Protein AF-A0AA43QD28-F1 (afdb_monomer_lite)

Radius of gyration: 12.9 Å; chains: 1; bounding box: 38×17×30 Å

Foldseek 3Di:
DVVLVVQVVDPPDDDPDPQLQVQLVVVVVVPADSVLSSVQSVCQVDQEDEDQDVPRHQVSCVVVVHPDHYDYDD

Secondary structure (DSSP, 8-state):
-HHHHHHHT-TT---S-HHHHHHHHHHHHTT--HHHHHHHHHTTTSSEEE-S-IIIIIHHHHHTT-SSEEE---

Structure (mmCIF, N/CA/C/O backbone):
data_AF-A0AA43QD28-F1
#
_entry.id   AF-A0AA43QD28-F1
#
loop_
_atom_site.group_PDB
_atom_site.id
_atom_site.type_symbol
_atom_site.label_atom_id
_atom_site.label_alt_id
_atom_site.label_comp_id
_atom_site.label_asym_id
_atom_site.label_entity_id
_atom_site.label_seq_id
_atom_site.pdbx_PDB_ins_code
_atom_site.Cartn_x
_atom_site.Cartn_y
_atom_site.Cartn_z
_atom_site.occupancy
_atom_site.B_iso_or_equiv
_atom_site.auth_seq_id
_atom_site.auth_comp_id
_atom_site.auth_asym_id
_atom_site.auth_atom_id
_atom_site.pdbx_PDB_model_num
ATOM 1 N N . MET A 1 1 ? -4.269 2.826 14.291 1.00 67.38 1 MET A N 1
ATOM 2 C CA . MET A 1 1 ? -4.874 3.840 13.406 1.00 67.38 1 MET A CA 1
ATOM 3 C C . MET A 1 1 ? -6.355 3.957 13.746 1.00 67.38 1 MET A C 1
ATOM 5 O O . MET A 1 1 ? -7.204 3.588 12.953 1.00 67.38 1 MET A O 1
ATOM 9 N N . THR A 1 2 ? -6.668 4.443 14.948 1.00 77.00 2 THR A N 1
ATOM 10 C CA . THR A 1 2 ? -8.027 4.372 15.517 1.00 77.00 2 THR A CA 1
ATOM 11 C C . THR A 1 2 ? -9.033 5.296 14.829 1.00 77.00 2 THR A C 1
ATOM 13 O O . THR A 1 2 ? -10.215 4.990 14.812 1.00 77.00 2 THR A O 1
ATOM 16 N N . VAL A 1 3 ? -8.582 6.402 14.226 1.00 86.56 3 VAL A N 1
ATOM 17 C CA . VAL A 1 3 ? -9.471 7.347 13.527 1.00 86.56 3 VAL A CA 1
ATOM 18 C C . VAL A 1 3 ? -10.018 6.758 12.226 1.00 86.56 3 VAL A C 1
ATOM 20 O O . VAL A 1 3 ? -11.217 6.825 11.998 1.00 86.56 3 VAL A O 1
ATOM 23 N N . LEU A 1 4 ? -9.171 6.154 11.386 1.00 81.88 4 LEU A N 1
ATOM 24 C CA . LEU A 1 4 ? -9.608 5.567 10.110 1.00 81.88 4 LEU A CA 1
ATOM 25 C C . LEU A 1 4 ? -10.569 4.395 10.330 1.00 81.88 4 LEU A C 1
ATOM 27 O O . LEU A 1 4 ? -11.590 4.307 9.658 1.00 81.88 4 LEU A O 1
ATOM 31 N N . GLU A 1 5 ? -10.265 3.558 11.324 1.00 82.25 5 GLU A N 1
ATOM 32 C CA . GLU A 1 5 ? -11.123 2.453 11.767 1.00 82.25 5 GLU A CA 1
ATOM 33 C C . GLU A 1 5 ? -12.452 2.951 12.344 1.00 82.25 5 GLU A C 1
ATOM 35 O O . GLU A 1 5 ? -13.471 2.301 12.189 1.00 82.25 5 GLU A O 1
ATOM 40 N N . HIS A 1 6 ? -12.480 4.130 12.961 1.00 88.44 6 HIS A N 1
ATOM 41 C CA . HIS A 1 6 ? -13.737 4.716 13.410 1.00 88.44 6 HIS A CA 1
ATOM 42 C C . HIS A 1 6 ? -14.566 5.281 12.248 1.00 88.44 6 HIS A C 1
ATOM 44 O O . HIS A 1 6 ? -15.783 5.132 12.235 1.00 88.44 6 HIS A O 1
ATOM 50 N N . LEU A 1 7 ? -13.922 5.920 11.264 1.00 87.56 7 LEU A N 1
ATOM 51 C CA . LEU A 1 7 ? -14.611 6.515 10.115 1.00 87.56 7 LEU A CA 1
ATOM 52 C C . LEU A 1 7 ? -15.310 5.462 9.239 1.00 87.56 7 LEU A C 1
ATOM 54 O O . LEU A 1 7 ? -16.421 5.712 8.786 1.00 87.56 7 LEU A O 1
ATOM 58 N N . GLN A 1 8 ? -14.707 4.288 9.031 1.00 84.50 8 GLN A N 1
ATOM 59 C CA . GLN A 1 8 ? -15.344 3.188 8.279 1.00 84.50 8 GLN A CA 1
ATOM 60 C C . GLN A 1 8 ? -16.636 2.665 8.936 1.00 84.50 8 GLN A C 1
ATOM 62 O O . GLN A 1 8 ? -17.488 2.125 8.240 1.00 84.50 8 GLN A O 1
ATOM 67 N N . ASP A 1 9 ? -16.792 2.833 10.253 1.00 87.12 9 ASP A N 1
ATOM 68 C CA . ASP A 1 9 ? -17.943 2.321 11.000 1.00 87.12 9 ASP A CA 1
ATOM 69 C C . ASP A 1 9 ? -19.110 3.332 11.020 1.00 87.12 9 ASP A C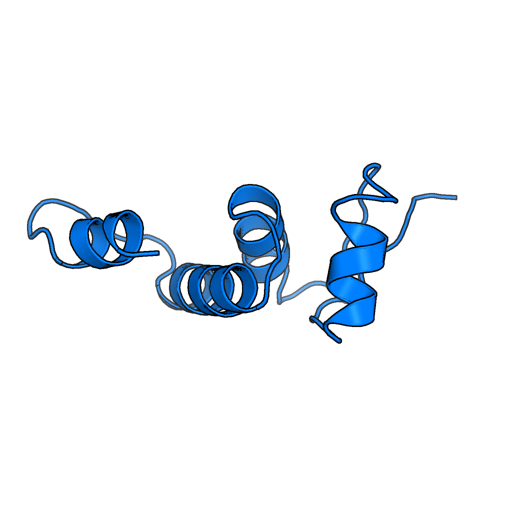 1
ATOM 71 O O . ASP A 1 9 ? -20.185 3.048 11.557 1.00 87.12 9 ASP A O 1
ATOM 75 N N . LEU A 1 10 ? -18.920 4.531 10.450 1.00 92.81 10 LEU A N 1
ATOM 76 C CA . LEU A 1 10 ? -19.953 5.561 10.403 1.00 92.81 10 LEU A CA 1
ATOM 77 C C . LEU A 1 10 ? -20.979 5.267 9.295 1.00 92.81 10 LEU A C 1
ATOM 79 O O . LEU A 1 10 ? -20.608 5.120 8.131 1.00 92.81 10 LEU A O 1
ATOM 83 N N . PRO A 1 11 ? -22.291 5.285 9.601 1.00 92.12 11 PRO A N 1
ATOM 84 C CA . PRO A 1 11 ? -23.340 4.882 8.657 1.00 92.12 11 PRO A CA 1
ATOM 85 C C . PRO A 1 11 ? -23.501 5.831 7.460 1.00 92.12 11 PRO A C 1
ATOM 87 O O . PRO A 1 11 ? -24.163 5.494 6.483 1.00 92.12 11 PRO A O 1
ATOM 90 N N . ASN A 1 12 ? -22.940 7.037 7.544 1.00 95.06 12 ASN A N 1
ATOM 91 C CA . ASN A 1 12 ? -22.987 8.065 6.507 1.00 95.06 12 ASN A CA 1
ATOM 92 C C . ASN A 1 12 ? -21.704 8.137 5.665 1.00 95.06 12 ASN A C 1
ATOM 94 O O . ASN A 1 12 ? -21.572 9.050 4.848 1.00 95.06 12 ASN A O 1
ATOM 98 N N . ILE A 1 13 ? -20.758 7.221 5.876 1.00 93.19 13 ILE A N 1
ATOM 99 C CA . ILE A 1 13 ? -19.535 7.114 5.086 1.00 93.19 13 ILE A CA 1
ATOM 100 C C . ILE A 1 13 ? -19.649 5.886 4.189 1.00 93.19 13 ILE A C 1
ATOM 102 O O . ILE A 1 13 ? -19.915 4.781 4.647 1.00 93.19 13 ILE A O 1
ATOM 106 N N . VAL A 1 14 ? -19.442 6.096 2.891 1.00 92.25 14 VAL A N 1
ATOM 107 C CA . VAL A 1 14 ? -19.360 5.021 1.903 1.00 92.25 14 VAL A CA 1
ATOM 108 C C . VAL A 1 14 ? -17.903 4.883 1.498 1.00 92.25 14 VAL A C 1
ATOM 110 O O . VAL A 1 14 ? -17.277 5.860 1.085 1.00 92.25 14 VAL A O 1
ATOM 113 N N . ILE A 1 15 ? -17.367 3.675 1.629 1.00 91.75 15 ILE A N 1
ATOM 114 C CA . ILE A 1 15 ? -16.017 3.349 1.181 1.00 91.75 15 ILE A CA 1
ATOM 115 C C . ILE A 1 15 ? -16.108 2.812 -0.247 1.00 91.75 15 ILE A C 1
ATOM 117 O O . ILE A 1 15 ? -16.784 1.816 -0.486 1.00 91.75 15 ILE A O 1
ATOM 121 N N . GLU A 1 16 ? -15.449 3.491 -1.186 1.00 92.62 16 GLU A N 1
ATOM 122 C CA . GLU A 1 16 ? -15.438 3.112 -2.606 1.00 92.62 16 GLU A CA 1
ATOM 123 C C . GLU A 1 16 ? -14.739 1.765 -2.832 1.00 92.62 16 GLU A C 1
ATOM 125 O O . GLU A 1 16 ? -15.289 0.886 -3.491 1.00 92.62 16 GLU A O 1
ATOM 130 N N . ASP A 1 17 ? -13.557 1.590 -2.231 1.00 93.69 17 ASP A N 1
ATOM 131 C CA . ASP A 1 17 ? -12.784 0.349 -2.271 1.00 93.69 17 ASP A CA 1
ATOM 132 C C . ASP A 1 17 ? -12.368 -0.067 -0.855 1.00 93.69 17 ASP A C 1
ATOM 134 O O . ASP A 1 17 ? -11.388 0.414 -0.272 1.00 93.69 17 ASP A O 1
ATOM 138 N N . GLU A 1 18 ? -13.155 -0.971 -0.278 1.00 91.94 18 GLU A N 1
ATOM 139 C CA . GLU A 1 18 ? -12.917 -1.478 1.068 1.00 91.94 18 GLU A CA 1
ATOM 140 C C . GLU A 1 18 ? -11.652 -2.347 1.153 1.00 91.94 18 GLU A C 1
ATOM 142 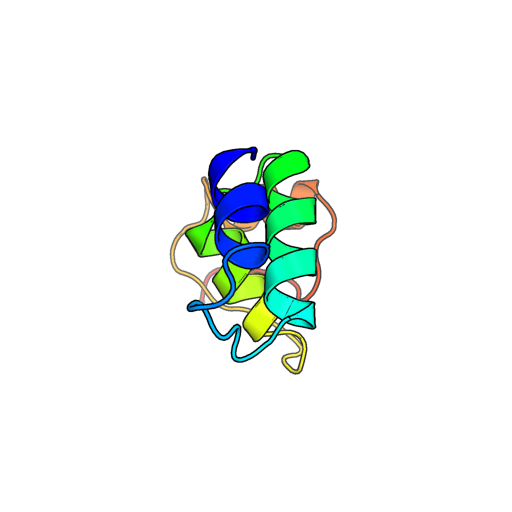O O . GLU A 1 18 ? -10.967 -2.347 2.182 1.00 91.94 18 GLU A O 1
ATOM 147 N N . LEU A 1 19 ? -11.297 -3.063 0.082 1.00 93.56 19 LEU A N 1
ATOM 148 C CA . LEU A 1 19 ? -10.135 -3.946 0.076 1.00 93.56 19 LEU A CA 1
ATOM 149 C C . LEU A 1 19 ? -8.836 -3.136 0.087 1.00 93.56 19 LEU A C 1
ATOM 151 O O . LEU A 1 19 ? -7.944 -3.417 0.901 1.00 93.56 19 LEU A O 1
ATOM 155 N N . SER A 1 20 ? -8.736 -2.112 -0.762 1.00 95.12 20 SER A N 1
ATOM 156 C CA . SER A 1 20 ? -7.576 -1.219 -0.779 1.00 95.12 20 SER A CA 1
ATOM 157 C C . SER A 1 20 ? -7.453 -0.441 0.530 1.00 95.12 20 SER A C 1
ATOM 159 O O . SER A 1 20 ? -6.348 -0.343 1.067 1.00 95.12 20 SER A O 1
ATOM 161 N N . LEU A 1 21 ? -8.562 0.031 1.116 1.00 93.94 21 LEU A N 1
ATOM 162 C CA . LEU A 1 21 ? -8.528 0.721 2.410 1.00 93.94 21 LEU A CA 1
ATOM 163 C C . LEU A 1 21 ? -8.028 -0.190 3.540 1.00 93.94 21 LEU A C 1
ATOM 165 O O . LEU A 1 21 ? -7.131 0.197 4.293 1.00 93.94 21 LEU A O 1
ATOM 169 N N . ARG A 1 22 ? -8.572 -1.408 3.658 1.00 93.50 22 ARG A N 1
ATOM 170 C CA . ARG A 1 22 ? -8.149 -2.375 4.686 1.00 93.50 22 ARG A CA 1
ATOM 171 C C . ARG A 1 22 ? -6.665 -2.711 4.550 1.00 93.50 22 ARG A C 1
ATOM 173 O O . ARG A 1 22 ? -5.937 -2.679 5.543 1.00 93.50 22 ARG A O 1
ATOM 180 N N . THR A 1 23 ? -6.209 -2.952 3.321 1.00 95.81 23 THR A N 1
ATOM 181 C CA . THR A 1 23 ? -4.793 -3.184 3.002 1.00 95.81 23 THR A CA 1
ATOM 182 C C . THR A 1 23 ? -3.921 -2.007 3.440 1.00 95.81 23 THR A C 1
ATOM 184 O O . THR A 1 23 ? -2.930 -2.194 4.151 1.00 95.81 23 THR A O 1
ATOM 187 N N . ALA A 1 24 ? -4.331 -0.783 3.101 1.00 95.75 24 ALA A N 1
ATOM 188 C CA . ALA A 1 24 ? -3.614 0.429 3.469 1.00 95.75 24 ALA A CA 1
ATOM 189 C C . ALA A 1 24 ? -3.501 0.591 4.995 1.00 95.75 24 ALA A C 1
ATOM 191 O O . ALA A 1 24 ? -2.417 0.858 5.513 1.00 95.75 24 ALA A O 1
ATOM 192 N N . VAL A 1 25 ? -4.585 0.352 5.742 1.00 94.38 25 VAL A N 1
ATOM 193 C CA . VAL A 1 25 ? -4.579 0.396 7.215 1.00 94.38 25 VAL A CA 1
ATOM 194 C C . VAL A 1 25 ? -3.618 -0.645 7.803 1.00 94.38 25 VAL A C 1
ATOM 196 O O . VAL A 1 25 ? -2.884 -0.336 8.750 1.00 94.38 25 VAL A O 1
ATOM 199 N N . THR A 1 26 ? -3.567 -1.858 7.243 1.00 94.81 26 THR A N 1
ATOM 200 C CA . THR A 1 26 ? -2.599 -2.889 7.651 1.00 94.81 26 THR A CA 1
ATOM 201 C C . THR A 1 26 ? -1.157 -2.434 7.424 1.00 94.81 26 THR A C 1
ATOM 203 O O . THR A 1 26 ? -0.336 -2.530 8.339 1.00 94.81 26 THR A O 1
ATOM 206 N N . TRP A 1 27 ? -0.830 -1.883 6.254 1.00 96.12 27 TRP A N 1
ATOM 207 C CA . TRP A 1 27 ? 0.527 -1.403 5.964 1.00 96.12 27 TRP A CA 1
ATOM 208 C C . TRP A 1 27 ? 0.913 -0.170 6.782 1.00 96.12 27 TRP A C 1
ATOM 210 O O . TRP A 1 27 ? 2.065 -0.043 7.201 1.00 96.12 27 TRP A O 1
ATOM 220 N N . CYS A 1 28 ? -0.049 0.688 7.122 1.00 94.81 28 CYS A N 1
ATOM 221 C CA . CYS A 1 28 ? 0.175 1.771 8.074 1.00 94.81 28 CYS A CA 1
ATOM 222 C C . CYS A 1 28 ? 0.556 1.280 9.455 1.00 94.81 28 CYS A C 1
ATOM 224 O O . CYS A 1 28 ? 1.487 1.801 10.068 1.00 94.81 28 CYS A O 1
ATOM 226 N N . ARG A 1 29 ? -0.141 0.253 9.948 1.00 93.62 29 ARG A N 1
ATOM 227 C CA . ARG A 1 29 ? 0.202 -0.394 11.220 1.00 93.62 29 ARG A CA 1
ATOM 228 C C . ARG A 1 29 ? 1.613 -0.998 11.179 1.00 93.62 29 ARG A C 1
ATOM 230 O O . ARG A 1 29 ? 2.267 -1.036 12.216 1.00 93.62 29 ARG A O 1
ATOM 237 N N . ALA A 1 30 ? 2.101 -1.392 10.000 1.00 94.44 30 ALA A N 1
ATOM 238 C CA . ALA A 1 30 ? 3.470 -1.866 9.784 1.00 94.44 30 ALA A CA 1
ATOM 239 C C . ALA A 1 30 ? 4.520 -0.740 9.613 1.00 94.44 30 ALA A C 1
ATOM 241 O O . ALA A 1 30 ? 5.720 -1.020 9.605 1.00 94.44 30 ALA A O 1
ATOM 242 N N . GLY A 1 31 ? 4.106 0.531 9.524 1.00 93.44 31 GLY A N 1
ATOM 243 C CA . GLY A 1 31 ? 5.001 1.697 9.531 1.00 93.44 31 GLY A CA 1
ATOM 244 C C . GLY A 1 31 ? 5.157 2.443 8.200 1.00 93.44 31 GLY A C 1
ATOM 245 O O . GLY A 1 31 ? 6.081 3.258 8.077 1.00 93.44 31 GLY A O 1
ATOM 246 N N . LEU A 1 32 ? 4.293 2.186 7.212 1.00 95.50 32 LEU A N 1
ATOM 247 C CA . LEU A 1 32 ? 4.160 3.033 6.019 1.00 95.50 32 LEU A CA 1
ATOM 248 C C . LEU A 1 32 ? 3.213 4.220 6.299 1.00 95.50 32 LEU A C 1
ATOM 250 O O . LEU A 1 32 ? 2.276 4.100 7.086 1.00 95.50 32 LEU A O 1
ATOM 254 N N . GLU A 1 33 ? 3.441 5.380 5.685 1.00 94.12 33 GLU A N 1
ATOM 255 C CA . GLU A 1 33 ? 2.519 6.517 5.822 1.00 94.12 33 GLU A CA 1
ATOM 256 C C . GLU A 1 33 ? 1.181 6.201 5.129 1.00 94.12 33 GLU A C 1
ATOM 258 O O . GLU A 1 33 ? 1.146 5.474 4.139 1.00 94.12 33 GLU A O 1
ATOM 263 N N . PHE A 1 34 ? 0.064 6.734 5.632 1.00 93.88 34 PHE A N 1
ATOM 264 C CA . PHE A 1 34 ? -1.262 6.409 5.085 1.00 93.88 34 PHE A CA 1
ATOM 265 C C . PHE A 1 34 ? -1.471 6.774 3.617 1.00 93.88 34 PHE A C 1
ATOM 267 O O . PHE A 1 34 ? -1.959 5.915 2.882 1.00 93.88 34 PHE A O 1
ATOM 274 N N . PRO A 1 35 ? -1.065 7.964 3.143 1.00 94.12 35 PRO A N 1
ATOM 275 C CA . PRO A 1 35 ? -1.159 8.273 1.721 1.00 94.12 35 PRO A CA 1
ATOM 276 C C . PRO A 1 35 ? -0.366 7.285 0.857 1.00 94.12 35 PRO A C 1
ATOM 278 O O . PRO A 1 35 ? -0.870 6.832 -0.164 1.00 94.12 35 PRO A O 1
ATOM 281 N N . ASP A 1 36 ? 0.840 6.906 1.281 1.00 96.25 36 ASP A N 1
ATOM 282 C CA . ASP A 1 36 ? 1.692 5.959 0.556 1.00 96.25 36 ASP A CA 1
ATOM 283 C C . ASP A 1 36 ? 1.066 4.560 0.529 1.00 96.25 36 ASP A C 1
ATOM 285 O O . ASP A 1 36 ? 0.975 3.922 -0.519 1.00 96.25 36 ASP A O 1
ATOM 289 N N . ALA A 1 37 ? 0.568 4.098 1.678 1.00 96.50 37 ALA A N 1
ATOM 290 C CA . ALA A 1 37 ? -0.100 2.812 1.801 1.00 96.50 37 ALA A CA 1
ATOM 291 C C . ALA A 1 37 ? -1.369 2.735 0.944 1.00 96.50 37 ALA A C 1
ATOM 293 O O . ALA A 1 37 ? -1.606 1.714 0.302 1.00 96.50 37 ALA A O 1
ATOM 294 N N . LEU A 1 38 ? -2.158 3.812 0.903 1.00 95.94 38 LEU A N 1
ATOM 295 C CA . LEU A 1 38 ? -3.380 3.881 0.109 1.00 95.94 38 LEU A CA 1
ATOM 296 C C . LEU A 1 38 ? -3.082 3.884 -1.393 1.00 95.94 38 LEU A C 1
ATOM 298 O O . LEU A 1 38 ? -3.692 3.108 -2.124 1.00 95.94 38 LEU A O 1
ATOM 302 N N . HIS A 1 39 ? -2.120 4.690 -1.853 1.00 96.31 39 HIS A N 1
ATOM 303 C CA . HIS A 1 39 ? -1.723 4.693 -3.264 1.00 96.31 39 HIS A CA 1
ATOM 304 C C . HIS A 1 39 ? -1.157 3.343 -3.700 1.00 96.31 39 HIS A C 1
ATOM 306 O O . HIS A 1 39 ? -1.521 2.838 -4.763 1.00 96.31 39 HIS A O 1
ATOM 312 N N . LEU A 1 40 ? -0.308 2.733 -2.868 1.00 97.69 40 LEU A N 1
ATOM 313 C CA . LEU A 1 40 ? 0.250 1.426 -3.179 1.00 97.69 40 LEU A CA 1
ATOM 314 C C . LEU A 1 40 ? -0.854 0.362 -3.251 1.00 97.69 40 LEU A C 1
ATOM 316 O O . LEU A 1 40 ? -0.882 -0.426 -4.194 1.00 97.69 40 LEU A O 1
ATOM 320 N N . ALA A 1 41 ? -1.808 0.382 -2.316 1.00 97.50 41 ALA A N 1
ATOM 321 C CA . ALA A 1 41 ? -2.895 -0.593 -2.264 1.00 97.50 41 ALA A CA 1
ATOM 322 C C . ALA A 1 41 ? -3.876 -0.428 -3.432 1.00 97.50 41 ALA A C 1
ATOM 324 O O . ALA A 1 41 ? -4.384 -1.417 -3.956 1.00 97.50 41 ALA A O 1
ATOM 325 N N . ALA A 1 42 ? -4.127 0.807 -3.869 1.00 97.00 42 ALA A N 1
ATOM 326 C CA . ALA A 1 42 ? -4.931 1.093 -5.056 1.00 97.00 42 ALA A CA 1
ATOM 327 C C . ALA A 1 42 ? -4.241 0.633 -6.355 1.00 97.00 42 ALA A C 1
ATOM 329 O O . ALA A 1 42 ? -4.896 0.348 -7.353 1.00 97.00 42 ALA A O 1
ATOM 330 N N . SER A 1 43 ? -2.911 0.512 -6.346 1.00 97.06 43 SER A N 1
ATOM 331 C CA . SER A 1 43 ? -2.123 0.042 -7.488 1.00 97.06 43 SER A CA 1
ATOM 332 C C . SER A 1 43 ? -1.946 -1.480 -7.555 1.00 97.06 43 SER A C 1
ATOM 334 O O . SER A 1 43 ? -1.098 -1.957 -8.302 1.00 97.06 43 SER A O 1
ATOM 336 N N . ALA A 1 44 ? -2.738 -2.263 -6.815 1.00 95.38 44 ALA A N 1
ATOM 337 C CA . ALA A 1 44 ? -2.585 -3.721 -6.719 1.00 95.38 44 ALA A CA 1
ATOM 338 C C . ALA A 1 44 ? -2.625 -4.470 -8.070 1.00 95.38 44 ALA A C 1
ATOM 340 O O . ALA A 1 44 ? -2.091 -5.571 -8.176 1.00 95.38 44 ALA A O 1
ATOM 341 N N . ALA A 1 45 ? -3.241 -3.884 -9.102 1.00 95.56 45 ALA A N 1
ATOM 342 C CA . ALA A 1 45 ? -3.275 -4.444 -10.455 1.00 95.56 45 ALA A CA 1
ATOM 343 C C . ALA A 1 45 ? -1.999 -4.171 -11.280 1.00 95.56 45 ALA A C 1
ATOM 345 O O . ALA A 1 45 ? -1.821 -4.750 -12.353 1.00 95.56 45 ALA A O 1
ATOM 346 N N . CYS A 1 46 ? -1.122 -3.283 -10.816 1.00 96.94 46 CYS A N 1
ATOM 347 C CA . CYS A 1 46 ? 0.125 -2.938 -11.485 1.00 96.94 46 CYS A CA 1
ATOM 348 C C . CYS A 1 46 ? 1.227 -3.942 -11.131 1.00 96.94 46 CYS A C 1
ATOM 350 O O . CYS A 1 46 ? 1.279 -4.471 -10.025 1.00 96.94 46 CYS A O 1
ATOM 352 N N . SER A 1 47 ? 2.169 -4.162 -12.048 1.00 95.00 47 SER A N 1
ATOM 353 C CA . SER A 1 47 ? 3.376 -4.946 -11.753 1.00 95.00 47 SER A CA 1
ATOM 354 C C . SER A 1 47 ? 4.397 -4.163 -10.922 1.00 95.00 47 SER A C 1
ATOM 356 O O . SER A 1 47 ? 5.127 -4.750 -10.126 1.00 95.00 47 SER A O 1
ATOM 358 N N . VAL A 1 48 ? 4.454 -2.841 -11.117 1.00 96.25 48 VAL A N 1
ATOM 359 C CA . VAL A 1 48 ? 5.390 -1.913 -10.466 1.00 96.25 48 VAL A CA 1
ATOM 360 C C . VAL A 1 48 ? 4.660 -0.605 -10.159 1.00 96.25 48 VAL A C 1
ATOM 362 O O . VAL A 1 48 ? 3.847 -0.146 -10.965 1.00 96.25 48 VAL A O 1
ATOM 365 N N . PHE A 1 49 ? 4.967 0.000 -9.013 1.00 96.69 49 PHE A N 1
ATOM 366 C CA . PHE A 1 49 ? 4.525 1.337 -8.630 1.00 96.69 49 PHE A CA 1
ATOM 367 C C . PHE A 1 49 ? 5.705 2.309 -8.672 1.00 96.69 49 PHE A C 1
ATOM 369 O O . PHE A 1 49 ? 6.682 2.159 -7.939 1.00 96.69 49 PHE A O 1
ATOM 376 N N . LEU A 1 50 ? 5.618 3.320 -9.533 1.00 96.75 50 LEU A N 1
ATOM 377 C CA . LEU A 1 50 ? 6.662 4.331 -9.665 1.00 96.75 50 LEU A CA 1
ATOM 378 C C . LEU A 1 50 ? 6.341 5.549 -8.803 1.00 96.75 50 LEU A C 1
ATOM 380 O O . LEU A 1 50 ? 5.245 6.103 -8.876 1.00 96.75 50 LEU A O 1
ATOM 384 N N . THR A 1 51 ? 7.315 5.994 -8.016 1.00 94.81 51 THR A N 1
ATOM 385 C CA . THR A 1 51 ? 7.211 7.204 -7.193 1.00 94.81 51 THR A CA 1
ATOM 386 C C . THR A 1 51 ? 8.528 7.968 -7.194 1.00 94.81 51 THR A C 1
ATOM 388 O O . THR A 1 51 ? 9.581 7.408 -7.468 1.00 94.81 51 THR A O 1
ATOM 391 N N . PHE A 1 52 ? 8.488 9.259 -6.875 1.00 95.69 52 PHE A N 1
ATOM 392 C CA . PHE A 1 52 ? 9.695 10.070 -6.690 1.00 95.69 52 PHE A CA 1
ATOM 393 C C . PHE A 1 52 ? 10.162 10.110 -5.223 1.00 95.69 52 PHE A C 1
ATOM 395 O O . PHE A 1 52 ? 11.214 10.678 -4.926 1.00 95.69 52 PHE A O 1
ATOM 402 N N . ASP A 1 53 ? 9.406 9.513 -4.292 1.00 93.88 53 ASP A N 1
ATOM 403 C CA . ASP A 1 53 ? 9.799 9.413 -2.884 1.00 93.88 53 ASP A CA 1
ATOM 404 C C . ASP A 1 53 ? 10.609 8.132 -2.621 1.00 93.88 53 ASP A C 1
ATOM 406 O O . ASP A 1 53 ? 10.082 7.033 -2.425 1.00 93.88 53 ASP A O 1
ATOM 410 N N . ASP A 1 54 ? 11.933 8.281 -2.608 1.00 91.00 54 ASP A N 1
ATOM 411 C CA . ASP A 1 54 ?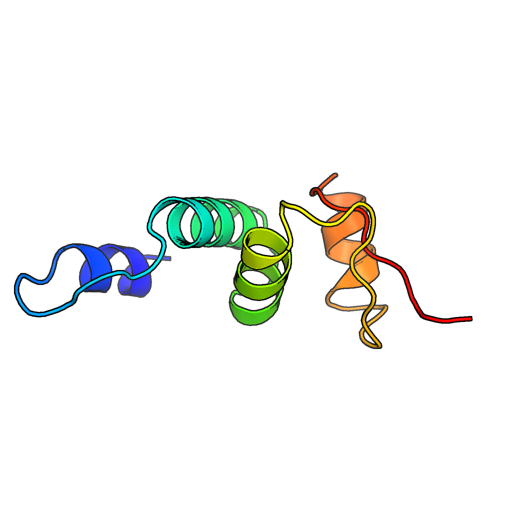 12.863 7.192 -2.298 1.00 91.00 54 ASP A CA 1
ATOM 412 C C . ASP A 1 54 ? 12.820 6.828 -0.806 1.00 91.00 54 ASP A C 1
ATOM 414 O O . ASP A 1 54 ? 12.483 5.710 -0.406 1.00 91.00 54 ASP A O 1
ATOM 418 N N . ARG A 1 55 ? 13.163 7.791 0.056 1.00 86.81 55 ARG A N 1
ATOM 419 C CA . ARG A 1 55 ? 13.489 7.511 1.460 1.00 86.81 55 ARG A CA 1
ATOM 420 C C . ARG A 1 5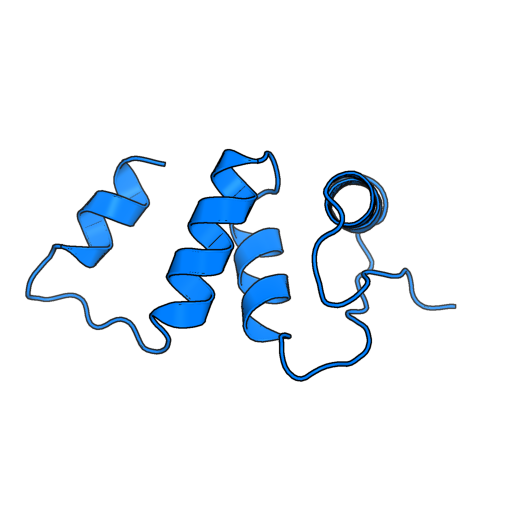5 ? 12.282 7.135 2.307 1.00 86.81 55 ARG A C 1
ATOM 422 O O . ARG A 1 55 ? 12.430 6.296 3.200 1.00 86.81 55 ARG A O 1
ATOM 429 N N . LYS A 1 56 ? 11.143 7.802 2.120 1.00 88.81 56 LYS A N 1
ATOM 430 C CA . LYS A 1 56 ? 9.972 7.616 2.985 1.00 88.81 56 LYS A CA 1
ATOM 431 C C . LYS A 1 56 ? 9.021 6.576 2.421 1.00 88.81 56 LYS A C 1
ATOM 433 O O . LYS A 1 56 ? 8.452 5.840 3.220 1.00 88.81 56 LYS A O 1
ATOM 438 N N . PHE A 1 57 ? 8.947 6.444 1.099 1.00 94.12 57 PHE A N 1
ATOM 439 C CA . PHE A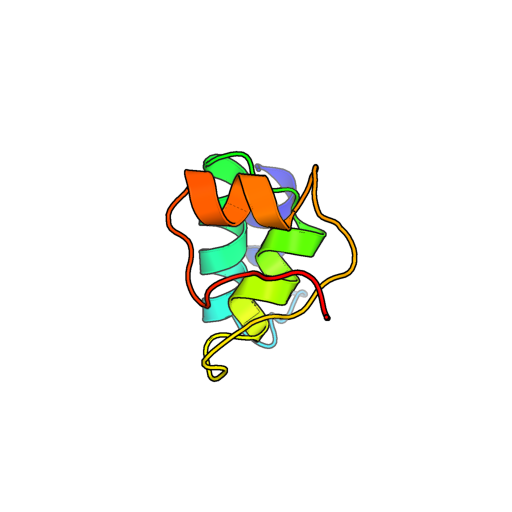 1 57 ? 8.048 5.490 0.461 1.00 94.12 57 PHE A CA 1
ATOM 440 C C . PHE A 1 57 ? 8.797 4.258 -0.055 1.00 94.12 57 PHE A C 1
ATOM 442 O O . PHE A 1 57 ? 8.690 3.192 0.554 1.00 94.12 57 PHE A O 1
ATOM 449 N N . THR A 1 58 ? 9.589 4.391 -1.124 1.00 96.06 58 THR A N 1
ATOM 450 C CA . THR A 1 58 ? 10.189 3.253 -1.848 1.00 96.06 58 THR A CA 1
ATOM 451 C C . THR A 1 58 ? 10.947 2.307 -0.918 1.00 96.06 58 THR A C 1
ATOM 453 O O . THR A 1 58 ? 10.620 1.122 -0.821 1.00 96.06 58 THR A O 1
ATOM 456 N N . ARG A 1 59 ? 11.893 2.834 -0.131 1.00 95.69 59 ARG A N 1
ATOM 457 C CA . ARG A 1 59 ? 12.688 2.025 0.810 1.00 95.69 59 ARG A CA 1
ATOM 458 C C . ARG A 1 59 ? 11.846 1.373 1.898 1.00 95.69 59 ARG A C 1
ATOM 460 O O . ARG A 1 59 ? 12.174 0.278 2.350 1.00 95.69 59 ARG A O 1
ATOM 467 N N . ARG A 1 60 ? 10.786 2.041 2.367 1.00 96.25 60 ARG A N 1
ATOM 468 C CA . ARG A 1 60 ? 9.914 1.488 3.412 1.00 96.25 60 ARG A CA 1
ATOM 469 C C . ARG A 1 60 ? 9.046 0.368 2.862 1.00 96.25 60 ARG A C 1
ATOM 471 O O . ARG A 1 60 ? 8.990 -0.682 3.494 1.00 96.25 60 ARG A O 1
ATOM 478 N N . ALA A 1 61 ? 8.434 0.568 1.698 1.00 96.50 61 ALA A N 1
ATOM 479 C CA . ALA A 1 61 ? 7.634 -0.447 1.022 1.00 96.50 61 ALA A CA 1
ATOM 480 C C . ALA A 1 61 ? 8.466 -1.703 0.721 1.00 96.50 61 ALA A C 1
ATOM 482 O O . ALA A 1 61 ? 8.047 -2.808 1.058 1.00 96.50 61 ALA A O 1
ATOM 483 N N . GLN A 1 62 ? 9.691 -1.530 0.213 1.00 95.62 62 GLN A N 1
ATOM 484 C CA . GLN A 1 62 ? 10.629 -2.634 -0.017 1.00 95.62 62 GLN A CA 1
ATOM 485 C C . GLN A 1 62 ? 11.026 -3.339 1.287 1.00 95.62 62 GLN A C 1
ATOM 487 O O . GLN A 1 62 ? 10.959 -4.561 1.370 1.00 95.62 62 GLN A O 1
ATOM 492 N N . ARG A 1 63 ? 11.374 -2.593 2.348 1.00 96.44 63 ARG A N 1
ATOM 493 C CA . ARG A 1 63 ? 11.714 -3.181 3.659 1.00 96.44 63 ARG A CA 1
ATOM 494 C C . ARG A 1 63 ? 10.562 -3.996 4.255 1.00 96.44 63 ARG A C 1
ATOM 496 O O . ARG A 1 63 ? 10.802 -4.949 4.989 1.00 96.44 63 ARG A O 1
ATOM 503 N N . LEU A 1 64 ? 9.328 -3.588 3.980 1.00 96.38 64 LEU A N 1
ATOM 504 C CA . LEU A 1 64 ? 8.111 -4.255 4.433 1.00 96.38 64 LEU A CA 1
ATOM 505 C C . LEU A 1 64 ? 7.643 -5.370 3.476 1.00 96.38 64 LEU A C 1
ATOM 507 O O . LEU A 1 64 ? 6.659 -6.033 3.791 1.00 96.38 64 LEU A O 1
ATOM 511 N N . ASN A 1 65 ? 8.346 -5.608 2.359 1.00 96.00 65 ASN A N 1
ATOM 512 C CA . ASN A 1 65 ? 7.976 -6.557 1.300 1.00 96.00 65 ASN A CA 1
ATOM 513 C C . ASN A 1 65 ? 6.541 -6.355 0.790 1.00 96.00 65 ASN A C 1
ATOM 515 O O . ASN A 1 65 ? 5.785 -7.313 0.621 1.00 96.00 65 ASN A O 1
ATOM 519 N N . LEU A 1 66 ? 6.151 -5.095 0.597 1.00 96.44 66 LEU A N 1
ATOM 520 C CA . LEU A 1 66 ? 4.826 -4.759 0.087 1.00 96.44 66 LEU A CA 1
ATOM 521 C C . LEU A 1 66 ? 4.758 -4.967 -1.425 1.00 96.44 66 LEU A C 1
ATOM 523 O O . LEU A 1 66 ? 5.773 -4.916 -2.121 1.00 96.44 66 LEU A O 1
ATOM 527 N N . VAL A 1 67 ? 3.542 -5.189 -1.913 1.00 95.06 67 VAL A N 1
ATOM 528 C CA . VAL A 1 67 ? 3.251 -5.379 -3.334 1.00 95.06 67 VAL A CA 1
ATOM 529 C C . VAL A 1 67 ? 2.244 -4.328 -3.802 1.00 95.06 67 VAL A C 1
ATOM 531 O O . VAL A 1 67 ? 1.329 -4.016 -3.042 1.00 95.06 67 VAL A O 1
ATOM 534 N N . PRO A 1 68 ? 2.362 -3.808 -5.034 1.00 96.06 68 PRO A N 1
ATOM 535 C CA . PRO A 1 68 ? 3.425 -4.071 -6.014 1.00 96.06 68 PRO A CA 1
ATOM 536 C C . PRO A 1 68 ? 4.797 -3.504 -5.610 1.00 96.06 68 PRO A C 1
ATOM 538 O O . PRO A 1 68 ? 4.923 -2.771 -4.633 1.00 96.06 68 PRO A O 1
ATOM 541 N N . ILE A 1 69 ? 5.846 -3.875 -6.352 1.00 95.50 69 ILE A N 1
ATOM 542 C CA . ILE A 1 69 ? 7.209 -3.384 -6.100 1.00 95.50 69 ILE A CA 1
ATOM 543 C C . ILE A 1 69 ? 7.240 -1.868 -6.335 1.00 95.50 69 ILE A C 1
ATOM 545 O O . ILE A 1 69 ? 6.820 -1.406 -7.395 1.00 95.50 69 ILE A O 1
ATOM 549 N N . CYS A 1 70 ? 7.747 -1.102 -5.364 1.00 95.69 70 CYS A N 1
ATOM 550 C CA . CYS A 1 70 ? 7.985 0.335 -5.527 1.00 95.69 70 CYS A CA 1
ATOM 551 C C . CYS A 1 70 ? 9.385 0.611 -6.078 1.00 95.69 70 CYS A C 1
ATOM 553 O O . CYS A 1 70 ? 10.363 0.059 -5.560 1.00 95.69 70 CYS A O 1
ATOM 555 N N . GLU A 1 71 ? 9.486 1.520 -7.050 1.00 95.75 71 GLU A N 1
ATOM 556 C CA . GLU A 1 71 ? 10.752 1.941 -7.665 1.00 95.75 71 GLU A CA 1
ATOM 557 C C . GLU A 1 71 ? 10.786 3.448 -7.971 1.00 95.75 71 GLU A C 1
ATOM 559 O O . GLU A 1 71 ? 9.750 4.108 -8.099 1.00 95.75 71 GLU A O 1
ATOM 564 N N . ILE A 1 72 ? 12.005 3.979 -8.111 1.00 95.75 72 ILE A N 1
ATOM 565 C CA . ILE A 1 72 ? 12.254 5.333 -8.615 1.00 95.75 72 ILE A CA 1
ATOM 566 C C . ILE A 1 72 ? 12.372 5.270 -10.143 1.00 95.75 72 ILE A C 1
ATOM 568 O O . ILE A 1 72 ? 13.115 4.420 -10.638 1.00 95.75 72 ILE A O 1
ATOM 572 N N . PRO A 1 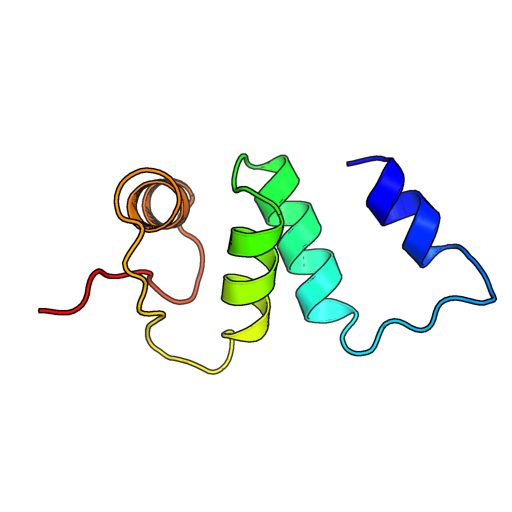73 ? 11.685 6.151 -10.895 1.00 92.62 73 PRO A N 1
ATOM 573 C CA . PRO A 1 73 ? 11.885 6.277 -12.337 1.00 92.62 73 PRO A CA 1
ATOM 574 C C . PRO A 1 73 ? 13.361 6.495 -12.705 1.00 92.62 73 PRO A C 1
ATOM 576 O O . PRO A 1 73 ? 14.064 7.229 -12.009 1.00 92.62 73 PRO A O 1
ATOM 579 N N . ALA A 1 74 ? 13.803 5.859 -13.794 1.00 86.50 74 ALA A N 1
ATOM 580 C CA . ALA A 1 74 ? 15.161 5.989 -14.334 1.00 86.50 74 ALA A CA 1
ATOM 581 C C . ALA A 1 74 ? 15.474 7.398 -14.864 1.00 86.50 74 ALA A C 1
ATOM 583 O O . ALA A 1 74 ? 14.539 8.071 -15.361 1.00 86.50 74 ALA A O 1
#

Sequence (74 aa):
MTVLEHLQDLPNIVIEDELSLRTAVTWCRAGLEFPDALHLAASAACSVFLTFDDRKFTRRAQRLNLVPICEIPA

pLDDT: mean 93.18, std 4.99, range [67.38, 97.69]